Protein AF-A0A3P7NYX5-F1 (afdb_monomer_lite)

Radius of gyration: 11.88 Å; chains: 1; bounding box: 28×31×30 Å

Sequence (79 aa):
MYIDLNKSIYDLCKEDPKIIEIMNTLGFTDITKPAMMNTVGKMMTISKGARMKNIDITTIKNRFIEQGYNIGEAKEDPK

Structure (mmCIF, N/CA/C/O backbone):
data_AF-A0A3P7NYX5-F1
#
_entry.id   AF-A0A3P7NYX5-F1
#
loop_
_atom_site.group_PDB
_atom_site.id
_atom_site.type_symbol
_atom_site.label_atom_id
_atom_site.label_alt_id
_atom_site.label_comp_id
_atom_site.label_asym_id
_atom_site.label_entity_id
_atom_site.label_seq_id
_atom_site.pdbx_PDB_ins_code
_atom_site.Cartn_x
_atom_site.Cartn_y
_atom_site.Cartn_z
_atom_site.occ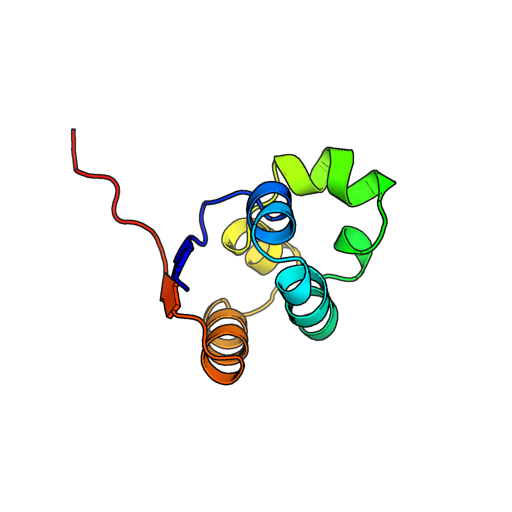upancy
_atom_site.B_iso_or_equiv
_atom_site.auth_seq_id
_atom_site.auth_comp_id
_atom_site.auth_asym_id
_atom_site.auth_atom_id
_atom_site.pdbx_PDB_model_num
ATOM 1 N N . MET A 1 1 ? -11.334 -1.864 8.817 1.00 84.50 1 MET A N 1
ATOM 2 C CA . MET A 1 1 ? -9.937 -1.803 9.314 1.00 84.50 1 MET A CA 1
ATOM 3 C C . MET A 1 1 ? -9.282 -0.539 8.770 1.00 84.50 1 MET A C 1
ATOM 5 O O . MET A 1 1 ? -9.635 -0.150 7.662 1.00 84.50 1 MET A O 1
ATOM 9 N N . TYR A 1 2 ? -8.419 0.131 9.542 1.00 92.69 2 TYR A N 1
ATOM 10 C CA . TYR A 1 2 ? -7.708 1.339 9.099 1.00 92.69 2 TYR A CA 1
ATOM 11 C C . TYR A 1 2 ? -6.263 1.004 8.719 1.00 92.69 2 TYR A C 1
ATOM 13 O O . TYR A 1 2 ? -5.577 0.322 9.476 1.00 92.69 2 TYR A O 1
ATOM 21 N N . ILE A 1 3 ? -5.818 1.488 7.563 1.00 94.44 3 ILE A N 1
ATOM 22 C CA . ILE A 1 3 ? -4.467 1.334 7.033 1.00 94.44 3 ILE A CA 1
ATOM 23 C C . ILE A 1 3 ? -3.759 2.679 7.130 1.00 94.44 3 ILE A C 1
ATOM 25 O O . ILE A 1 3 ? -4.136 3.639 6.456 1.00 94.44 3 ILE A O 1
ATOM 29 N N . ASP A 1 4 ? -2.719 2.734 7.956 1.00 94.69 4 ASP A N 1
ATOM 30 C CA . ASP A 1 4 ? -1.836 3.891 8.017 1.00 94.69 4 ASP A CA 1
ATOM 31 C C . ASP A 1 4 ? -0.771 3.798 6.919 1.00 94.69 4 ASP A C 1
ATOM 33 O O . ASP A 1 4 ? 0.044 2.874 6.886 1.00 94.69 4 ASP A O 1
ATOM 37 N N . LEU A 1 5 ? -0.768 4.780 6.025 1.00 93.50 5 LEU A N 1
ATOM 38 C CA . LEU A 1 5 ? 0.163 4.889 4.906 1.00 93.50 5 LEU A CA 1
ATOM 39 C C . LEU A 1 5 ? 1.632 5.026 5.327 1.00 93.50 5 LEU A C 1
ATOM 41 O O . LEU A 1 5 ? 2.522 4.740 4.515 1.00 93.50 5 LEU A O 1
ATOM 45 N N . ASN A 1 6 ? 1.882 5.456 6.565 1.00 92.06 6 ASN A N 1
ATOM 46 C CA . ASN A 1 6 ? 3.219 5.620 7.134 1.00 92.06 6 ASN A CA 1
ATOM 47 C C . ASN A 1 6 ? 3.710 4.382 7.888 1.00 92.06 6 ASN A C 1
ATOM 49 O O . ASN A 1 6 ? 4.897 4.290 8.210 1.00 92.06 6 ASN A O 1
ATOM 53 N N . LYS A 1 7 ? 2.834 3.403 8.116 1.00 93.62 7 LYS A N 1
ATOM 54 C CA . LYS A 1 7 ? 3.212 2.122 8.699 1.00 93.62 7 LYS A CA 1
ATOM 55 C C . LYS A 1 7 ? 3.964 1.270 7.681 1.00 93.62 7 LYS A C 1
ATOM 57 O O . LYS A 1 7 ? 3.778 1.399 6.464 1.00 93.62 7 LYS A O 1
ATOM 62 N N . SER A 1 8 ? 4.849 0.409 8.177 1.00 93.75 8 SER A N 1
ATOM 63 C CA . SER A 1 8 ? 5.582 -0.499 7.303 1.00 93.75 8 SER A CA 1
ATOM 64 C C . SER A 1 8 ? 4.621 -1.481 6.632 1.00 93.75 8 SER A C 1
ATOM 66 O O . SER A 1 8 ? 3.657 -1.953 7.242 1.00 93.75 8 SER A O 1
ATOM 68 N N . ILE A 1 9 ? 4.891 -1.812 5.369 1.00 92.50 9 ILE A N 1
ATOM 69 C CA . ILE A 1 9 ? 4.113 -2.817 4.636 1.00 92.50 9 ILE A CA 1
ATOM 70 C C . ILE A 1 9 ? 4.204 -4.165 5.362 1.00 92.50 9 ILE A C 1
ATOM 72 O O . ILE A 1 9 ? 3.209 -4.876 5.445 1.00 92.50 9 ILE A O 1
ATOM 76 N N . TYR A 1 10 ? 5.363 -4.487 5.943 1.00 93.25 10 TYR A N 1
ATOM 77 C CA . TYR A 1 10 ? 5.547 -5.686 6.759 1.00 93.25 10 TYR A CA 1
ATOM 78 C C . TYR A 1 10 ? 4.546 -5.773 7.918 1.00 93.25 10 TYR A C 1
ATOM 80 O O . TYR A 1 10 ? 3.880 -6.797 8.068 1.00 93.25 10 TYR A O 1
ATOM 88 N N . ASP A 1 11 ? 4.415 -4.714 8.722 1.00 93.75 11 ASP A N 1
ATOM 89 C CA . ASP A 1 11 ? 3.524 -4.729 9.887 1.00 93.75 11 ASP A CA 1
ATOM 90 C C . ASP A 1 11 ? 2.058 -4.795 9.463 1.00 93.75 11 ASP A C 1
ATOM 92 O O . ASP A 1 11 ? 1.284 -5.549 10.048 1.00 93.75 11 ASP A O 1
ATOM 96 N N . LEU A 1 12 ? 1.691 -4.064 8.407 1.00 93.62 12 LEU A N 1
ATOM 97 C CA . LEU A 1 12 ? 0.350 -4.123 7.831 1.00 93.62 12 LEU A CA 1
ATOM 98 C C . LEU A 1 12 ? 0.015 -5.549 7.367 1.00 93.62 12 LEU A C 1
ATOM 100 O O . LEU A 1 12 ? -1.005 -6.103 7.762 1.00 93.62 12 LEU A O 1
ATOM 104 N N . CYS A 1 13 ? 0.897 -6.187 6.598 1.00 91.25 13 CYS A N 1
ATOM 105 C CA . CYS A 1 13 ? 0.690 -7.552 6.112 1.00 91.25 13 CYS A CA 1
ATOM 106 C C . CYS A 1 13 ? 0.708 -8.609 7.225 1.00 91.25 13 CYS A C 1
ATOM 108 O O . CYS A 1 13 ? 0.111 -9.673 7.067 1.00 91.25 13 CYS A O 1
ATOM 110 N N . LYS A 1 14 ? 1.388 -8.338 8.345 1.00 90.75 14 LYS A N 1
ATOM 111 C CA . LYS A 1 14 ? 1.343 -9.188 9.539 1.00 90.75 14 LYS A CA 1
ATOM 112 C C . LYS A 1 14 ? -0.009 -9.090 10.254 1.00 90.75 14 LYS A C 1
ATOM 114 O O . LYS A 1 14 ? -0.459 -10.085 10.814 1.00 90.75 14 LYS A O 1
ATOM 119 N N . GLU A 1 15 ? -0.633 -7.914 10.247 1.00 92.38 15 GLU A N 1
ATOM 120 C CA . GLU A 1 15 ? -1.971 -7.693 10.810 1.00 92.38 15 GLU A CA 1
ATOM 121 C C . GLU A 1 15 ? -3.071 -8.264 9.920 1.00 92.38 15 GLU A C 1
ATOM 123 O O . GLU A 1 15 ? -4.028 -8.846 10.426 1.00 92.38 15 GLU A O 1
ATOM 128 N N . ASP A 1 16 ? -2.915 -8.131 8.604 1.00 93.81 16 ASP A N 1
ATOM 129 C CA . ASP A 1 16 ? -3.829 -8.704 7.627 1.00 93.81 16 ASP A CA 1
ATOM 130 C C . ASP A 1 16 ? -3.080 -9.162 6.359 1.00 93.81 16 ASP A C 1
ATOM 132 O O . ASP A 1 16 ? -2.697 -8.338 5.518 1.00 93.81 16 ASP A O 1
ATOM 136 N N . PRO A 1 17 ? -2.897 -10.484 6.169 1.00 91.50 17 PRO A N 1
ATOM 137 C CA . PRO A 1 17 ? -2.236 -11.036 4.990 1.00 91.50 17 PRO A CA 1
ATOM 138 C C . PRO A 1 17 ? -2.898 -10.667 3.654 1.00 91.50 17 PRO A C 1
ATOM 140 O O . PRO A 1 17 ? -2.203 -10.642 2.637 1.00 91.50 17 PRO A O 1
ATOM 143 N N . LYS A 1 18 ? -4.197 -10.316 3.628 1.00 93.12 18 LYS A N 1
ATOM 144 C CA . LYS A 1 18 ? -4.892 -9.888 2.394 1.00 93.12 18 LYS A CA 1
ATOM 145 C C . LYS A 1 18 ? -4.288 -8.626 1.789 1.00 93.12 18 LYS A C 1
ATOM 147 O O . LYS A 1 18 ? -4.358 -8.419 0.579 1.00 93.12 18 LYS A O 1
ATOM 152 N N . ILE A 1 19 ? -3.629 -7.805 2.604 1.00 93.62 19 ILE A N 1
ATOM 153 C CA . ILE A 1 19 ? -2.927 -6.605 2.142 1.00 93.62 19 ILE A CA 1
ATOM 154 C C . ILE A 1 19 ? -1.846 -6.964 1.117 1.00 93.62 19 ILE A C 1
ATOM 156 O O . ILE A 1 19 ? -1.635 -6.203 0.174 1.00 93.62 19 ILE A O 1
ATOM 160 N N . ILE A 1 20 ? -1.203 -8.133 1.239 1.00 91.81 20 ILE A N 1
ATOM 161 C CA . ILE A 1 20 ? -0.204 -8.599 0.263 1.00 91.81 20 ILE A CA 1
ATOM 162 C C . ILE A 1 20 ? -0.839 -8.742 -1.123 1.00 91.81 20 ILE A C 1
ATOM 164 O O . ILE A 1 20 ? -0.245 -8.316 -2.112 1.00 91.81 20 ILE A O 1
ATOM 168 N N . GLU A 1 21 ? -2.047 -9.301 -1.203 1.00 92.62 21 GLU A N 1
ATOM 169 C CA . GLU A 1 21 ? -2.757 -9.497 -2.469 1.00 92.62 21 GLU A CA 1
ATOM 170 C C . GLU A 1 21 ? -3.120 -8.154 -3.106 1.00 92.62 21 GLU A C 1
ATOM 172 O O . GLU A 1 21 ? -2.828 -7.929 -4.282 1.00 92.62 21 GLU A O 1
ATOM 177 N N . ILE A 1 22 ? -3.665 -7.221 -2.317 1.00 94.69 22 ILE A N 1
ATOM 178 C CA . ILE A 1 22 ? -4.013 -5.867 -2.775 1.00 94.69 22 ILE A CA 1
ATOM 179 C C . ILE A 1 22 ? -2.775 -5.165 -3.336 1.00 94.69 22 ILE A C 1
ATOM 181 O O . ILE A 1 22 ? -2.784 -4.671 -4.467 1.00 94.69 22 ILE A O 1
ATOM 185 N N . MET A 1 23 ? -1.683 -5.177 -2.576 1.00 92.69 23 MET A N 1
ATOM 186 C CA . MET A 1 23 ? -0.413 -4.574 -2.966 1.00 92.69 23 MET A CA 1
ATOM 187 C C . MET A 1 23 ? 0.170 -5.235 -4.223 1.00 92.69 23 MET A C 1
ATOM 189 O O . MET A 1 23 ? 0.683 -4.540 -5.101 1.00 92.69 23 MET A O 1
ATOM 193 N N . ASN A 1 24 ? 0.028 -6.553 -4.376 1.00 92.25 24 ASN A N 1
ATOM 194 C CA . ASN A 1 24 ? 0.428 -7.256 -5.593 1.00 92.25 24 ASN A CA 1
ATOM 195 C C . ASN A 1 24 ? -0.364 -6.765 -6.821 1.00 92.25 24 ASN A C 1
ATOM 197 O O . ASN A 1 24 ? 0.241 -6.484 -7.855 1.00 92.25 24 ASN A O 1
ATOM 201 N N . THR A 1 25 ? -1.686 -6.562 -6.696 1.00 93.44 25 THR A N 1
ATOM 202 C CA . THR A 1 25 ? -2.508 -5.999 -7.793 1.00 93.44 25 THR A CA 1
ATOM 203 C C . THR A 1 25 ? -2.122 -4.569 -8.167 1.00 93.44 25 THR A C 1
ATOM 205 O O . THR A 1 25 ? -2.277 -4.167 -9.315 1.00 93.44 25 THR A O 1
ATOM 208 N N . LEU A 1 26 ? -1.560 -3.820 -7.217 1.00 92.94 26 LEU A N 1
ATOM 209 C CA . LEU A 1 26 ? -1.041 -2.468 -7.416 1.00 92.94 26 LEU A CA 1
ATOM 210 C C . LEU A 1 26 ? 0.397 -2.456 -7.967 1.00 92.94 26 LEU A C 1
ATOM 212 O O . LEU A 1 26 ? 1.019 -1.404 -8.031 1.00 92.94 26 LEU A O 1
ATOM 216 N N . GLY A 1 27 ? 0.966 -3.606 -8.343 1.00 89.69 27 GLY A N 1
ATOM 217 C CA . GLY A 1 27 ? 2.312 -3.687 -8.918 1.00 89.69 27 GLY A CA 1
ATOM 218 C C . GLY A 1 27 ? 3.443 -3.760 -7.887 1.00 89.69 27 GLY A C 1
ATOM 219 O O . GLY A 1 27 ? 4.622 -3.660 -8.247 1.00 89.69 27 GLY A O 1
ATOM 220 N N . PHE A 1 28 ? 3.135 -3.981 -6.607 1.00 90.81 28 PHE A N 1
ATOM 221 C CA . PHE A 1 28 ? 4.126 -4.260 -5.564 1.00 90.81 28 PHE A CA 1
ATOM 222 C C . PHE A 1 28 ? 4.473 -5.753 -5.513 1.00 90.81 28 PHE A C 1
ATOM 224 O O . PHE A 1 28 ? 4.417 -6.399 -4.476 1.00 90.81 28 PHE A O 1
ATOM 231 N N . THR A 1 29 ? 4.867 -6.320 -6.646 1.00 89.50 29 THR A N 1
ATOM 232 C CA . THR A 1 29 ? 5.131 -7.760 -6.778 1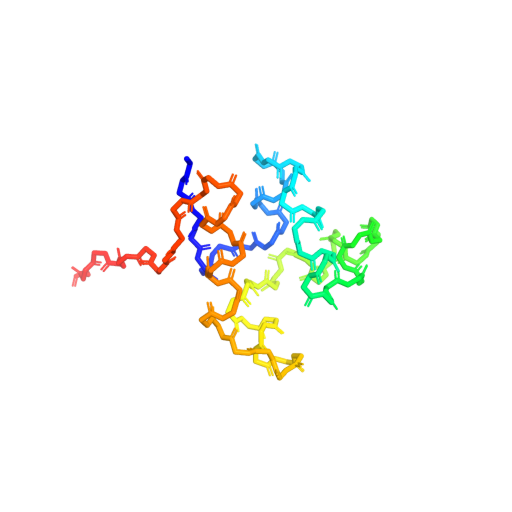.00 89.50 29 THR A CA 1
ATOM 233 C C . THR A 1 29 ? 6.274 -8.246 -5.885 1.00 89.50 29 THR A C 1
ATOM 235 O O . THR A 1 29 ? 6.207 -9.342 -5.338 1.00 89.50 29 THR A O 1
ATOM 238 N N . ASP A 1 30 ? 7.308 -7.432 -5.658 1.00 87.12 30 ASP A N 1
ATOM 239 C CA . ASP A 1 30 ? 8.460 -7.839 -4.846 1.00 87.12 30 ASP A CA 1
ATOM 240 C C . ASP A 1 30 ? 8.133 -8.056 -3.367 1.00 87.12 30 ASP A C 1
ATOM 242 O O . ASP A 1 30 ? 8.789 -8.879 -2.734 1.00 87.12 30 ASP A O 1
ATOM 246 N N . ILE A 1 31 ? 7.105 -7.397 -2.815 1.00 85.50 31 ILE A N 1
ATOM 247 C CA . ILE A 1 31 ? 6.723 -7.606 -1.408 1.00 85.50 31 ILE A CA 1
ATOM 248 C C . ILE A 1 31 ? 6.108 -8.994 -1.177 1.00 85.50 31 ILE A C 1
ATOM 250 O O . ILE A 1 31 ? 6.088 -9.467 -0.048 1.00 85.50 31 ILE A O 1
ATOM 254 N N . THR A 1 32 ? 5.665 -9.685 -2.233 1.00 84.69 32 THR A N 1
ATOM 255 C CA . THR A 1 32 ? 5.178 -11.071 -2.134 1.00 84.69 32 THR A CA 1
ATOM 256 C C . THR A 1 32 ? 6.304 -12.070 -1.856 1.00 84.69 32 THR A C 1
ATOM 258 O O . THR A 1 32 ? 6.050 -13.182 -1.396 1.00 84.69 32 THR A O 1
ATOM 261 N N . LYS A 1 33 ? 7.566 -11.685 -2.096 1.00 90.06 33 LYS A N 1
ATOM 262 C CA . LYS A 1 33 ? 8.736 -12.533 -1.856 1.00 90.06 33 LYS A CA 1
ATOM 263 C C . LYS A 1 33 ? 9.129 -12.446 -0.374 1.00 90.06 33 LYS A C 1
ATOM 265 O O . LYS A 1 33 ? 9.513 -11.362 0.078 1.00 90.06 33 LYS A O 1
ATOM 270 N N . PRO A 1 34 ? 9.155 -13.563 0.381 1.00 86.88 34 PRO A N 1
ATOM 271 C CA . PRO A 1 34 ? 9.458 -13.537 1.815 1.00 86.88 34 PRO A CA 1
ATOM 272 C C . PRO A 1 34 ? 10.791 -12.861 2.164 1.00 86.88 34 PRO A C 1
ATOM 274 O O . PRO A 1 34 ? 10.878 -12.142 3.156 1.00 86.88 34 PRO A O 1
ATOM 277 N N . ALA A 1 35 ? 11.827 -13.037 1.338 1.00 90.62 35 ALA A N 1
ATOM 278 C CA . ALA A 1 35 ? 13.129 -12.401 1.547 1.00 90.62 35 ALA A CA 1
ATOM 279 C C . ALA A 1 35 ? 13.060 -10.862 1.461 1.00 90.62 35 ALA A C 1
ATOM 281 O O . ALA A 1 35 ? 13.634 -10.164 2.298 1.00 90.62 35 ALA A O 1
ATOM 282 N N . MET A 1 36 ? 12.314 -10.329 0.488 1.00 88.81 36 MET A N 1
ATOM 283 C CA . MET A 1 36 ? 12.130 -8.884 0.309 1.00 88.81 36 MET A CA 1
ATOM 284 C C . MET A 1 36 ? 11.256 -8.294 1.414 1.00 88.81 36 MET A C 1
ATOM 286 O O . MET A 1 36 ? 11.576 -7.241 1.965 1.00 88.81 36 MET A O 1
ATOM 290 N N . MET A 1 37 ? 10.183 -8.994 1.785 1.00 89.50 37 MET A N 1
ATOM 291 C CA . MET A 1 37 ? 9.287 -8.573 2.860 1.00 89.50 37 MET A CA 1
ATOM 292 C C . MET A 1 37 ? 10.024 -8.466 4.206 1.00 89.50 37 MET A C 1
ATOM 294 O O . MET A 1 37 ? 9.871 -7.484 4.929 1.00 89.50 37 MET A O 1
ATOM 298 N N . ASN A 1 38 ? 10.898 -9.430 4.511 1.00 89.31 38 ASN A N 1
ATOM 299 C CA . ASN A 1 38 ? 11.658 -9.468 5.764 1.00 89.31 38 ASN A CA 1
ATOM 300 C C . ASN A 1 38 ? 12.835 -8.482 5.848 1.00 89.31 38 ASN A C 1
ATOM 302 O O . ASN A 1 38 ? 13.422 -8.344 6.927 1.00 89.31 38 ASN A O 1
ATOM 306 N N . THR A 1 39 ? 13.176 -7.811 4.745 1.00 88.88 39 THR A N 1
ATOM 307 C CA . THR A 1 39 ? 14.277 -6.842 4.655 1.00 88.88 39 THR A CA 1
ATOM 308 C C . THR A 1 39 ? 13.736 -5.454 4.319 1.00 88.88 39 THR A C 1
ATOM 310 O O . THR A 1 39 ? 13.519 -4.635 5.209 1.00 88.88 39 THR A O 1
ATOM 313 N N . VAL A 1 40 ? 13.451 -5.207 3.041 1.00 85.88 40 VAL A N 1
ATOM 314 C CA . VAL A 1 40 ? 12.941 -3.935 2.520 1.00 85.88 40 VAL A CA 1
ATOM 315 C C . VAL A 1 40 ? 11.526 -3.661 3.025 1.00 85.88 40 VAL A C 1
ATOM 317 O O . VAL A 1 40 ? 11.233 -2.532 3.410 1.00 85.88 40 VAL A O 1
ATOM 320 N N . GLY A 1 41 ? 10.665 -4.681 3.091 1.00 83.31 41 GLY A N 1
ATOM 321 C CA . GLY A 1 41 ? 9.269 -4.540 3.527 1.00 83.31 41 GLY A CA 1
ATOM 322 C C . GLY A 1 41 ? 9.099 -3.973 4.940 1.00 83.31 41 GLY A C 1
ATOM 323 O O . GLY A 1 41 ? 8.098 -3.313 5.207 1.00 83.31 41 GLY A O 1
ATOM 324 N N . LYS A 1 42 ? 10.097 -4.153 5.819 1.00 89.88 42 LYS A N 1
ATOM 325 C CA . LYS A 1 42 ? 10.111 -3.593 7.183 1.00 89.88 42 LYS A CA 1
ATOM 326 C C . LYS A 1 42 ? 10.333 -2.082 7.229 1.00 89.88 42 LYS A C 1
ATOM 328 O O . LYS A 1 42 ? 9.885 -1.430 8.161 1.00 89.88 42 LYS A O 1
ATOM 333 N N . MET A 1 43 ? 11.035 -1.522 6.244 1.00 88.69 43 MET A N 1
ATOM 334 C CA . MET A 1 43 ? 11.308 -0.077 6.162 1.00 88.69 43 MET A CA 1
ATOM 335 C C . MET A 1 43 ? 10.440 0.632 5.117 1.00 88.69 43 MET A C 1
ATOM 337 O O . MET A 1 43 ? 10.281 1.858 5.152 1.00 88.69 43 MET A O 1
ATOM 341 N N . MET A 1 44 ? 9.907 -0.130 4.161 1.00 91.50 44 MET A N 1
ATOM 342 C CA . MET A 1 44 ? 9.044 0.366 3.103 1.00 91.50 44 MET A CA 1
ATOM 343 C C . MET A 1 44 ? 7.645 0.626 3.648 1.00 91.50 44 MET A C 1
ATOM 345 O O . MET A 1 44 ? 7.028 -0.249 4.249 1.00 91.50 44 MET A O 1
ATOM 349 N N . THR A 1 45 ? 7.127 1.815 3.369 1.00 94.19 45 THR A N 1
ATOM 350 C CA . THR A 1 45 ? 5.730 2.175 3.617 1.00 94.19 45 THR A CA 1
ATOM 351 C C . THR A 1 45 ? 4.983 2.243 2.291 1.00 94.19 45 THR A C 1
ATOM 353 O O . THR A 1 45 ? 5.606 2.327 1.224 1.00 94.19 45 THR A O 1
ATOM 356 N N . ILE A 1 46 ? 3.650 2.242 2.339 1.00 94.12 46 ILE A N 1
ATOM 357 C CA . ILE A 1 46 ? 2.825 2.376 1.132 1.00 94.12 46 ILE A CA 1
ATOM 358 C C . ILE A 1 46 ? 3.154 3.696 0.415 1.00 94.12 46 ILE A C 1
ATOM 360 O O . ILE A 1 46 ? 3.422 3.683 -0.787 1.00 94.12 46 ILE A O 1
ATOM 364 N N . SER A 1 47 ? 3.247 4.812 1.150 1.00 93.38 47 SER A N 1
ATOM 365 C CA . SER A 1 47 ? 3.594 6.126 0.582 1.00 93.38 47 SER A CA 1
ATOM 366 C C . SER A 1 47 ? 4.961 6.147 -0.104 1.00 93.38 47 SER A C 1
ATOM 368 O O . SER A 1 47 ? 5.100 6.698 -1.198 1.00 93.38 47 SER A O 1
ATOM 370 N N . LYS A 1 48 ? 5.987 5.542 0.511 1.00 93.38 48 LYS A N 1
ATOM 371 C CA . LYS A 1 48 ? 7.335 5.494 -0.078 1.00 93.38 48 LYS A CA 1
ATOM 372 C C . LYS A 1 48 ? 7.353 4.641 -1.340 1.00 93.38 48 LYS A C 1
ATOM 374 O O . LYS A 1 48 ? 7.872 5.076 -2.367 1.00 93.38 48 LYS A O 1
ATOM 379 N N . GLY A 1 49 ? 6.752 3.457 -1.284 1.00 92.06 49 GLY A N 1
ATOM 380 C CA . GLY A 1 49 ? 6.744 2.555 -2.424 1.00 92.06 49 GLY A CA 1
ATOM 381 C C . GLY A 1 49 ? 5.898 3.077 -3.593 1.00 92.06 49 GLY A C 1
ATOM 382 O O . GLY A 1 49 ? 6.293 2.885 -4.740 1.00 92.06 49 GLY A O 1
ATOM 383 N N . ALA A 1 50 ? 4.819 3.823 -3.323 1.00 93.88 50 ALA A N 1
ATOM 384 C CA . ALA A 1 50 ? 4.042 4.534 -4.341 1.00 93.88 50 ALA A CA 1
ATOM 385 C C . ALA A 1 50 ? 4.913 5.518 -5.136 1.00 93.88 50 ALA A C 1
ATOM 387 O O . ALA A 1 50 ? 4.955 5.458 -6.364 1.00 93.88 50 ALA A O 1
ATOM 388 N N . ARG A 1 51 ? 5.693 6.354 -4.432 1.00 93.31 51 ARG A N 1
ATOM 389 C CA . ARG A 1 51 ? 6.641 7.293 -5.055 1.00 93.31 51 ARG A CA 1
ATOM 390 C C . ARG A 1 51 ? 7.702 6.564 -5.877 1.00 93.31 51 ARG A C 1
ATOM 392 O O . ARG A 1 51 ? 7.961 6.947 -7.009 1.00 93.31 51 ARG A O 1
ATOM 399 N N . MET A 1 52 ? 8.283 5.492 -5.337 1.00 91.56 52 MET A N 1
ATOM 400 C CA . MET A 1 52 ? 9.323 4.721 -6.032 1.00 91.56 52 MET A CA 1
ATOM 401 C C . MET A 1 52 ? 8.813 4.028 -7.298 1.00 91.56 52 MET A C 1
ATOM 403 O O . MET A 1 52 ? 9.546 3.925 -8.278 1.00 91.56 52 MET A O 1
ATOM 407 N N . LYS A 1 53 ? 7.567 3.547 -7.283 1.00 90.69 53 LYS A N 1
ATOM 408 C CA . LYS A 1 53 ? 6.936 2.880 -8.429 1.00 90.69 53 LYS A CA 1
ATOM 409 C C . LYS A 1 53 ? 6.208 3.842 -9.370 1.00 90.69 53 LYS A C 1
ATOM 411 O O . LYS A 1 53 ? 5.653 3.376 -10.358 1.00 90.69 53 LYS A O 1
ATOM 416 N N . ASN A 1 54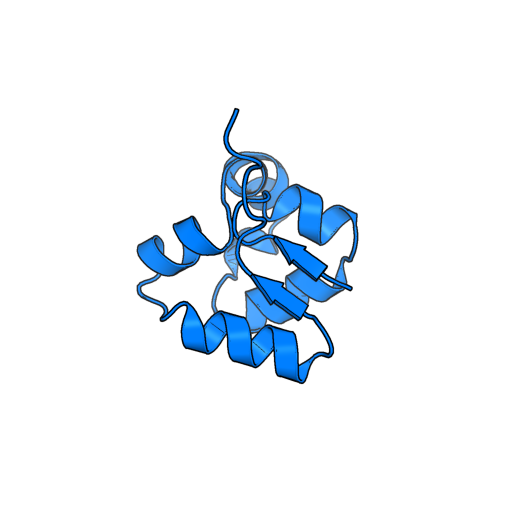 ? 6.229 5.150 -9.097 1.00 94.50 54 ASN A N 1
ATOM 417 C CA . ASN A 1 54 ? 5.469 6.170 -9.829 1.00 94.50 54 ASN A CA 1
ATOM 418 C C . ASN A 1 54 ? 3.966 5.843 -9.920 1.00 94.50 54 ASN A C 1
ATOM 420 O O . ASN A 1 54 ? 3.340 6.008 -10.964 1.00 94.50 54 ASN A O 1
ATOM 424 N N . ILE A 1 55 ? 3.391 5.363 -8.816 1.00 93.88 55 ILE A N 1
ATOM 425 C CA . ILE A 1 55 ? 1.961 5.069 -8.695 1.00 93.88 55 ILE A CA 1
ATOM 426 C C . ILE A 1 55 ? 1.305 6.204 -7.914 1.00 93.88 55 ILE A C 1
ATOM 428 O O . ILE A 1 55 ? 1.772 6.569 -6.833 1.00 93.88 55 ILE A O 1
ATOM 432 N N . ASP A 1 56 ? 0.199 6.734 -8.435 1.00 95.25 56 ASP A N 1
ATOM 433 C CA . ASP A 1 56 ? -0.595 7.738 -7.729 1.00 95.25 56 ASP A CA 1
ATOM 434 C C . ASP A 1 56 ? -1.151 7.154 -6.421 1.00 95.25 56 ASP A C 1
ATOM 436 O O . ASP A 1 56 ? -1.836 6.125 -6.405 1.00 95.25 56 ASP A O 1
ATOM 440 N N . ILE A 1 57 ? -0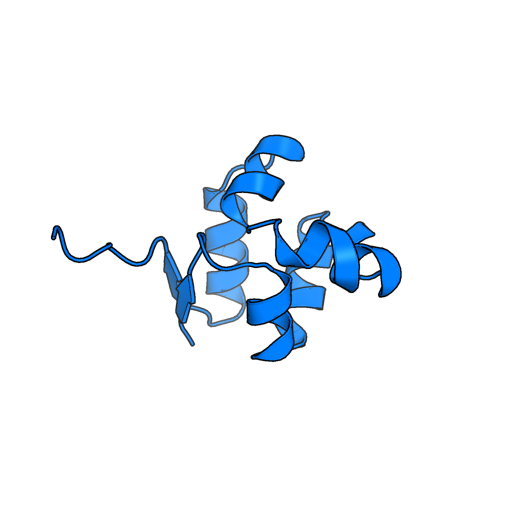.882 7.842 -5.310 1.00 94.12 57 ILE A N 1
ATOM 441 C CA . ILE A 1 57 ? -1.367 7.461 -3.984 1.00 94.12 57 ILE A CA 1
ATOM 442 C C . ILE A 1 57 ? -2.898 7.374 -3.931 1.00 94.12 57 ILE A C 1
ATOM 444 O O . ILE A 1 57 ? -3.443 6.561 -3.189 1.00 94.12 57 ILE A O 1
ATOM 448 N N . THR A 1 58 ? -3.600 8.160 -4.744 1.00 95.00 58 THR A N 1
ATOM 449 C CA . THR A 1 58 ? -5.061 8.133 -4.877 1.00 95.00 58 THR A CA 1
ATOM 450 C C . THR A 1 58 ? -5.535 6.804 -5.454 1.00 95.00 58 THR A C 1
ATOM 452 O O . THR A 1 58 ? -6.498 6.229 -4.951 1.00 95.00 58 THR A O 1
ATOM 455 N N . THR A 1 59 ? -4.815 6.257 -6.439 1.00 95.75 59 THR A N 1
ATOM 456 C CA . THR A 1 59 ? -5.113 4.934 -7.017 1.00 95.75 59 THR A CA 1
ATOM 457 C C . THR A 1 59 ? -4.983 3.845 -5.959 1.00 95.75 59 THR A C 1
ATOM 459 O O . THR A 1 59 ? -5.854 2.986 -5.828 1.00 95.75 59 THR A O 1
ATOM 462 N N . ILE A 1 60 ? -3.924 3.917 -5.150 1.00 95.31 60 ILE A N 1
ATOM 463 C CA . ILE A 1 60 ? -3.710 2.978 -4.048 1.00 95.31 60 ILE A CA 1
ATOM 464 C C . ILE A 1 60 ? -4.842 3.097 -3.025 1.00 95.31 60 ILE A C 1
ATOM 466 O O . ILE A 1 60 ? -5.446 2.089 -2.667 1.00 95.31 60 ILE A O 1
ATOM 470 N N . LYS A 1 61 ? -5.172 4.321 -2.590 1.00 95.69 61 LYS A N 1
ATOM 471 C CA . LYS A 1 61 ? -6.255 4.559 -1.627 1.00 95.69 61 LYS A CA 1
ATOM 472 C C . LYS A 1 61 ? -7.583 3.983 -2.116 1.00 95.69 61 LYS A C 1
ATOM 474 O O . LYS A 1 61 ? -8.211 3.225 -1.383 1.00 95.69 61 LYS A O 1
ATOM 479 N N . ASN A 1 62 ? -7.965 4.283 -3.357 1.00 96.62 62 ASN A N 1
ATOM 480 C CA . ASN A 1 62 ? -9.196 3.773 -3.962 1.00 96.62 62 ASN A CA 1
ATOM 481 C C . ASN A 1 62 ? -9.220 2.246 -3.964 1.00 96.62 62 ASN A C 1
ATOM 483 O O . ASN A 1 62 ? -10.218 1.651 -3.565 1.00 96.62 62 ASN A O 1
ATOM 487 N N . ARG A 1 63 ? -8.098 1.607 -4.310 1.00 96.44 63 ARG A N 1
ATOM 488 C CA . ARG A 1 63 ? -8.025 0.148 -4.328 1.00 96.44 63 ARG A CA 1
ATOM 489 C C . ARG A 1 63 ? -8.214 -0.473 -2.946 1.00 96.44 63 ARG A C 1
ATOM 491 O O . ARG A 1 63 ? -8.882 -1.492 -2.831 1.00 96.44 63 ARG A O 1
ATOM 498 N N . PHE A 1 64 ? -7.667 0.131 -1.895 1.00 96.00 64 PHE A N 1
ATOM 499 C CA . PHE A 1 64 ? -7.918 -0.317 -0.521 1.00 96.00 64 PHE A CA 1
ATOM 500 C C . PHE A 1 64 ? -9.379 -0.088 -0.098 1.00 96.00 64 PHE A C 1
ATOM 502 O O . PHE A 1 64 ? -9.979 -0.971 0.515 1.00 96.00 64 PHE A O 1
ATOM 509 N N . ILE A 1 65 ? -9.975 1.046 -0.474 1.00 95.75 65 ILE A N 1
ATOM 510 C CA . ILE A 1 65 ? -11.383 1.366 -0.182 1.00 95.75 65 ILE A CA 1
ATOM 511 C C . ILE A 1 65 ? -12.334 0.369 -0.855 1.00 95.75 65 ILE A C 1
ATOM 513 O O . ILE A 1 65 ? -13.247 -0.133 -0.203 1.00 95.75 65 ILE A O 1
ATOM 517 N N . GLU A 1 66 ? -12.085 0.003 -2.115 1.00 96.50 66 GLU A N 1
ATOM 518 C CA . GLU A 1 66 ? -12.844 -1.031 -2.841 1.00 96.50 66 GLU A CA 1
ATOM 519 C C . GLU A 1 66 ? -12.829 -2.396 -2.139 1.00 96.50 66 GLU A C 1
ATOM 521 O O . GLU A 1 66 ? -13.753 -3.188 -2.301 1.00 96.50 66 GLU A O 1
ATOM 526 N N . GLN A 1 67 ? -11.780 -2.679 -1.365 1.00 95.44 67 GLN A N 1
ATOM 527 C CA . GLN A 1 67 ? -11.631 -3.916 -0.597 1.00 95.44 67 GLN A CA 1
ATOM 528 C C . GLN A 1 67 ? -12.159 -3.787 0.846 1.00 95.44 67 GLN A C 1
ATOM 530 O O . GLN A 1 67 ? -12.006 -4.709 1.644 1.00 95.44 67 GLN A O 1
ATOM 535 N N . GLY A 1 68 ? -12.792 -2.659 1.191 1.00 95.62 68 GLY A N 1
ATOM 536 C CA . GLY A 1 68 ? -13.409 -2.420 2.499 1.00 95.62 68 GLY A CA 1
ATOM 537 C C . GLY A 1 68 ? -12.467 -1.852 3.568 1.00 95.62 68 GLY A C 1
ATOM 538 O O . GLY A 1 68 ? -12.789 -1.905 4.760 1.00 95.62 68 GLY A O 1
ATOM 539 N N . TYR A 1 69 ? -11.308 -1.311 3.179 1.00 95.56 69 TYR A N 1
ATOM 540 C CA . TYR A 1 69 ? -10.373 -0.666 4.104 1.00 95.56 69 TYR A CA 1
ATOM 541 C C . TYR A 1 69 ? -10.554 0.851 4.118 1.00 95.56 69 TYR A C 1
ATOM 543 O O . TYR A 1 69 ? -10.694 1.494 3.083 1.00 95.56 69 TYR A O 1
ATOM 551 N N . ASN A 1 70 ? -10.443 1.441 5.305 1.00 94.50 70 ASN A N 1
ATOM 552 C CA . ASN A 1 70 ? -10.165 2.867 5.425 1.00 94.50 70 ASN A CA 1
ATOM 553 C C . ASN A 1 70 ? -8.651 3.053 5.354 1.00 94.50 70 ASN A C 1
ATOM 555 O O . ASN A 1 70 ? -7.913 2.262 5.934 1.00 94.50 70 ASN A O 1
ATOM 559 N N . ILE A 1 71 ? -8.175 4.078 4.658 1.00 94.44 71 ILE A N 1
ATOM 560 C CA . ILE A 1 71 ? -6.743 4.285 4.432 1.00 94.44 71 ILE A CA 1
ATOM 561 C C . ILE A 1 71 ? -6.407 5.769 4.455 1.00 94.44 71 ILE A C 1
ATOM 563 O O . ILE A 1 71 ? -7.101 6.591 3.855 1.00 94.44 71 ILE A O 1
ATOM 567 N N . GLY A 1 72 ? -5.329 6.118 5.143 1.00 93.50 72 GLY A N 1
ATOM 568 C CA . GLY A 1 72 ? -4.920 7.502 5.310 1.00 93.50 72 GLY A CA 1
ATOM 569 C C . GLY A 1 72 ? -3.588 7.618 6.026 1.00 93.50 72 GLY A C 1
ATOM 570 O O . GLY A 1 72 ? -2.951 6.625 6.360 1.00 93.50 72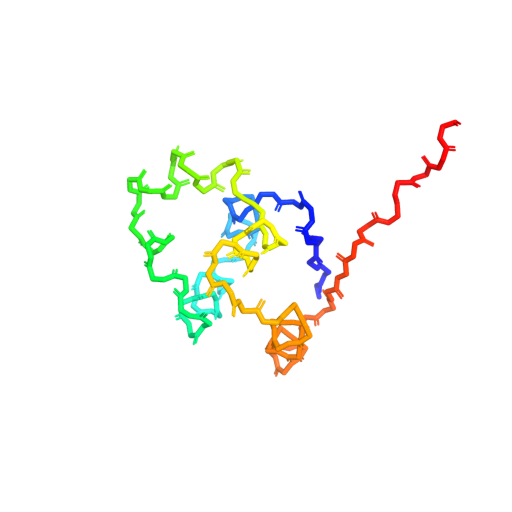 GLY A O 1
ATOM 571 N N . GLU A 1 73 ? -3.161 8.850 6.250 1.00 88.06 73 GLU A N 1
ATOM 572 C CA . GLU A 1 73 ? -2.048 9.134 7.148 1.00 88.06 73 GLU A CA 1
ATOM 573 C C . GLU A 1 73 ? -2.639 9.233 8.552 1.00 88.06 73 GLU A C 1
ATOM 575 O O . GLU A 1 73 ? -3.574 10.010 8.773 1.00 88.06 73 GLU A O 1
ATOM 580 N N . ALA A 1 74 ? -2.164 8.415 9.494 1.00 75.69 74 ALA A N 1
ATOM 581 C CA . ALA A 1 74 ? -2.459 8.697 10.892 1.00 75.69 74 ALA A CA 1
ATOM 582 C C . ALA A 1 74 ? -1.910 10.100 11.195 1.00 75.69 74 ALA A C 1
ATOM 584 O O . ALA A 1 74 ? -0.735 10.371 10.946 1.00 75.69 74 ALA A O 1
ATOM 585 N N . LYS A 1 75 ? -2.766 11.017 11.660 1.00 56.72 75 LYS A N 1
ATOM 586 C CA . LYS A 1 75 ? -2.280 12.307 12.149 1.00 56.72 75 LYS A CA 1
ATOM 587 C C . LYS A 1 75 ? -1.387 12.002 13.346 1.00 56.72 75 LYS A C 1
ATOM 589 O O . LYS A 1 75 ? -1.872 11.435 14.320 1.00 56.72 75 LYS A O 1
ATOM 594 N N . GLU A 1 76 ? -0.105 12.342 13.261 1.00 51.00 76 GLU A N 1
ATOM 595 C CA . GLU A 1 76 ? 0.696 12.502 14.469 1.00 51.00 76 GLU A CA 1
ATOM 596 C C . GLU A 1 76 ? -0.018 13.552 15.324 1.00 51.00 76 GLU A C 1
ATOM 598 O O . GLU A 1 76 ? -0.301 14.652 14.838 1.00 51.00 76 GLU A O 1
ATOM 603 N N . ASP A 1 77 ? -0.365 13.200 16.565 1.00 44.62 77 ASP A N 1
ATOM 604 C CA . ASP A 1 77 ? -0.676 14.213 17.568 1.00 44.62 77 ASP A CA 1
ATOM 605 C C . ASP A 1 77 ? 0.509 15.188 17.573 1.00 44.62 77 ASP A C 1
ATOM 607 O O . ASP A 1 77 ? 1.648 14.744 17.777 1.00 44.62 77 ASP A O 1
ATOM 611 N N . PRO A 1 78 ? 0.299 16.483 17.279 1.00 41.75 78 PRO A N 1
ATOM 612 C CA . PRO A 1 78 ? 1.370 17.453 17.400 1.00 41.75 78 PRO A CA 1
ATOM 613 C C . PRO A 1 78 ? 1.835 17.420 18.858 1.00 41.75 78 PRO A C 1
ATOM 615 O O . PRO A 1 78 ? 1.056 17.716 19.763 1.00 41.75 78 PRO A O 1
ATOM 618 N N . LYS A 1 79 ? 3.076 16.967 19.064 1.00 43.16 79 LYS A N 1
ATOM 619 C CA . LYS A 1 79 ? 3.761 17.024 20.358 1.00 43.16 79 LYS A CA 1
ATOM 620 C C . LYS A 1 79 ? 3.799 18.444 20.906 1.00 43.16 79 LYS A C 1
ATOM 622 O O . LYS A 1 79 ? 3.996 19.376 20.093 1.00 43.16 79 LYS A O 1
#

pLDDT: mean 89.21, std 11.48, range [41.75, 96.62]

Organism: NCBI:txid2173034

Secondary structure (DSSP, 8-state):
-EEETTSBHHHHHHH-THHHHHHHHTT-GGGGSHHHHTTGGGT-BHHHHHHHHT--HHHHHHHHHHTT-EEEPPPPP--

InterPro domains:
  IPR015077 Domain of unknown function DUF1858 [PF08984] (3-60)
  IPR038062 ScdA-like, N-terminal domain superfamily [G3DSA:1.10.3910.10] (1-74)
  IPR038062 ScdA-like, N-terminal domain superfamily [SSF140683] (1-69)

Foldseek 3Di:
DEAAQQAFQLVVCVVPVVSVVLCVVVVVVQCVDPVCCVPVSRRDGNVNVCVVVVHDVVVSQVSCVVVVYHYDHDDDPPD

=== Feature glossary ===
Key to the feature types in this record:

Secondary structure (8-state, DSSP). Secondary structure is the local, repeating backbone conformation. DSSP classifies it into eight states by reading the hydrogen-bond network: three helix types (H, G, I), two β types (E, B), two non-regular types (T, S), and unstructured coil (-).

Backbone torsions (φ/ψ). Backbone dihedral angles. Every residue except chain termini has a φ (preceding-C → N → Cα → C) and a ψ (N → Cα → C → next-N). They are reported in degrees following the IUPAC sign convention. Secondary structure is essentially a statement about which (φ, ψ) basin each residue occupies.

Predicted aligned error. Predicted Aligned Error (PAE) is an AlphaFold confidence matrix: entry (i, j) is the expected error in the position of residue j, in ångströms, when the prediction is superimposed on the true structure at residue i. Low PAE within a block of residues means that block is internally rigid and well-predicted; high PAE between two blocks means their relative placement is uncertain even if each block individually is confident.

B-factor. B-factor (Debye–Waller factor) reflects atomic displacement in the crystal lattice. It is an experimental observable (units Å²), not a prediction; low values mean the atom is pinned down, high values mean it moves or is heterogeneous across the crystal.

Secondary structure (3-state, P-SEA). Three-state secondary structure (P-SEA) collapses the eight DSSP classes into helix (a), strand (b), and coil (c). P-SEA assigns these from Cα geometry alone — distances and angles — without requiring backbone oxygens, so it works on any Cα trace.

Sequence. Primary structure: the covalent order of the twenty standard amino acids along the backbone. Two proteins with the same sequence will (almost always) fold to the same structure; two with 30% identity often share a fold but not the details.

pLDDT. pLDDT is the predicted lDDT-Cα score: AlphaFold's confidence that the local environment of each residue (all inter-atomic distances within 15 Å) is correctly placed. It is a per-residue number between 0 and 100, with higher meaning more reliable.

InterPro / GO / CATH / organism. Functional annotations link the protein to curated databases. InterPro entries identify conserved domains and families by matching the sequence against member-database signatures (Pfam, PROSITE, CDD, …). Gene Ontology (GO) terms describe molecular function, biological process, and cellular component in a controlled vocabulary. CATH places the structure in a hierarchical fold classification (Class/Architecture/Topology/Homologous-superfamily). The organism is the source species.

Contact-map, Ramachandran, and PAE plots. Three diagnostic plots accompany the record. The Cα contact map visualizes the tertiary structure as a 2D adjacency matrix (8 Å cutoff, sequence-local contacts suppressed). The Ramachandran plot shows the distribution of backbone (φ, ψ) torsions, with points in the α and β basins reflecting secondary structure content. The PAE plot shows AlphaFold's inter-residue confidence as a color matrix.

mmCIF coordinates. The mmCIF table is the protein's shape written out atom by atom. For each backbone N, Cα, C, and carbonyl O, it records an (x, y, z) coordinate triple in Å plus the residue type, chain letter, and residue number.

Radius of gyration, Cα contacts, bounding box. Three whole-structure scalars: the radius of gyration (RMS distance of Cα from centroid, in Å), the count of Cα–Cα contacts (pairs closer than 8 Å and sepa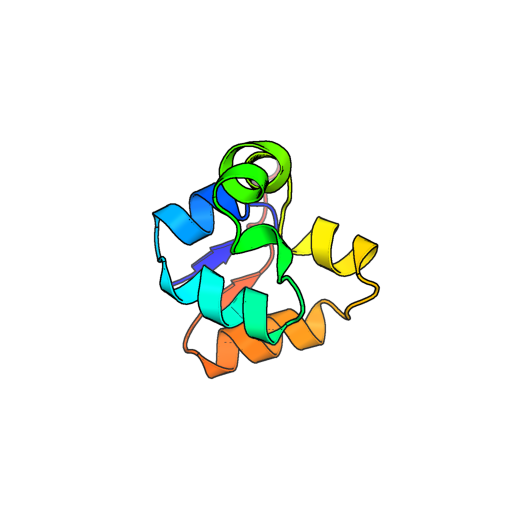rated by more than four residues in sequence — i.e. tertiary, not local, contacts), and the bounding-box dimensions. Together they distinguish compact globular folds from extended fibres or disordered chains.

Foldseek 3Di. The Foldseek 3Di string encodes local tertiary geometry as a 20-letter alphabet — one character per residue — derived from the relative positions of nearby Cα atoms. Unlike the amino-acid sequence, 3Di is a direct function of the 3D structure, so two proteins with the same fold have similar 3Di strings even at low sequence identity.

Rendered structure images. Six rendered views show the 3D structure from the faces of a cube — i.e. along ±x, ±y, ±z. Rendering representation is drawn randomly per protein from cartoon (secondary-structure ribbons), sticks (backbone bonds), or molecular surface; coloring is either N→C rainbow (blue at the N-terminus through red at the C-terminus) or one color per chain.

Nearest PDB structures. The Foldseek neighbor list gives the closest experimentally determined structures in the PDB, ranked by structural alignment. TM-score near 1 means near-identical fold; near 0.3 means only rough topology match. This is how one finds what a novel AlphaFold prediction most resembles in the solved-structure universe.

Solvent-accessible surface area. SASA measures how much of the protein is reachable by solvent. It is computed by rolling a water-sized probe over the atomic surface and summing the exposed area (Å²). Per-residue SASA distinguishes core (buried, low SASA) from surface (exposed, high SASA) residues; total SASA is a whole-molecule size measure.